Protein AF-A0A6M6DX68-F1 (afdb_monomer_lite)

Radius of gyration: 12.67 Å; chains: 1; bounding box: 31×29×28 Å

Secondary structure (DSSP, 8-state):
---EEEEHHHHTSS--TT-EEEEEETTSPEEEEETTEEEEE-SSHHHHHHHHHHHH---HHHHHHHHHHHHHH-TTT-EE--HHHHT-EEEEEEEEETTEEPP--

Foldseek 3Di:
DPFQKDFLCVVCVPQDQAKWKWFQAPVGWTWIDGRFKIAIDPDDPLSVLVVVCVVPLDDLVVNVVVVVVCCVVVVVRIGGDDPVSRRDMTRTPWMDMSSHTDDRD

Organism: Priestia megaterium (NCBI:txid1404)

Structure (mmCIF, N/CA/C/O backbone):
data_AF-A0A6M6DX68-F1
#
_entry.id   AF-A0A6M6DX68-F1
#
loop_
_atom_site.group_PDB
_atom_site.id
_atom_site.type_symbol
_atom_site.label_atom_id
_atom_site.label_alt_id
_atom_site.label_comp_id
_atom_site.label_asym_id
_atom_site.label_entity_id
_atom_site.label_seq_id
_atom_site.pdbx_PDB_ins_code
_atom_site.Cartn_x
_atom_site.Cartn_y
_atom_site.Cartn_z
_atom_site.occupancy
_atom_site.B_iso_or_equiv
_atom_site.auth_seq_id
_atom_site.auth_comp_id
_atom_site.auth_asym_id
_atom_site.auth_atom_id
_atom_site.pdbx_PDB_model_num
ATOM 1 N N . MET A 1 1 ? -16.997 -9.766 -8.811 1.00 53.69 1 MET A N 1
ATOM 2 C CA . MET A 1 1 ? -16.122 -9.055 -7.863 1.00 53.69 1 MET A CA 1
ATOM 3 C C . MET A 1 1 ? -16.985 -8.612 -6.705 1.00 53.69 1 MET A C 1
ATOM 5 O O . MET A 1 1 ? -18.149 -8.311 -6.938 1.00 53.69 1 MET A O 1
ATOM 9 N N . VAL A 1 2 ? -16.474 -8.705 -5.483 1.00 55.44 2 VAL A N 1
ATOM 10 C CA . VAL A 1 2 ? -17.125 -8.100 -4.319 1.00 55.44 2 VAL A CA 1
ATOM 11 C C . VAL A 1 2 ? -16.526 -6.704 -4.224 1.00 55.44 2 VAL A C 1
ATOM 13 O O . VAL A 1 2 ? -15.314 -6.608 -4.078 1.00 55.44 2 VAL A O 1
ATOM 16 N N . ASP A 1 3 ? -17.343 -5.663 -4.365 1.00 64.50 3 ASP A N 1
ATOM 17 C CA . ASP A 1 3 ? -16.894 -4.276 -4.200 1.00 64.50 3 ASP A CA 1
ATOM 18 C C . ASP A 1 3 ? -16.744 -4.012 -2.697 1.00 64.50 3 ASP A C 1
ATOM 20 O O . ASP A 1 3 ? -17.736 -3.846 -1.975 1.00 64.50 3 ASP A O 1
ATOM 24 N N . ILE A 1 4 ? -15.511 -4.074 -2.193 1.00 84.62 4 ILE A N 1
ATOM 25 C CA . ILE A 1 4 ? -15.223 -3.900 -0.770 1.00 84.62 4 ILE A CA 1
ATOM 26 C C . ILE A 1 4 ? -14.800 -2.460 -0.536 1.00 84.62 4 ILE A C 1
ATOM 28 O O . ILE A 1 4 ? -13.647 -2.085 -0.723 1.00 84.62 4 ILE A O 1
ATOM 32 N N . LYS A 1 5 ? -15.740 -1.661 -0.036 1.00 90.25 5 LYS A N 1
ATOM 33 C CA . LYS A 1 5 ? -15.494 -0.267 0.338 1.00 90.25 5 LYS A CA 1
ATOM 34 C C . LYS A 1 5 ? -15.163 -0.172 1.818 1.00 90.25 5 LYS A C 1
ATOM 36 O O . LYS A 1 5 ? -16.006 -0.489 2.657 1.00 90.25 5 LYS A O 1
ATOM 41 N N . LYS A 1 6 ? -13.954 0.281 2.145 1.00 90.00 6 LYS A N 1
ATOM 42 C CA . LYS A 1 6 ? -13.533 0.554 3.530 1.00 90.00 6 LYS A CA 1
ATOM 43 C C . LYS A 1 6 ? -12.882 1.926 3.623 1.00 90.00 6 LYS A C 1
ATOM 45 O O . LYS A 1 6 ? -12.298 2.409 2.652 1.00 90.00 6 LYS A O 1
ATOM 50 N N . THR A 1 7 ? -12.992 2.560 4.789 1.00 91.25 7 THR A N 1
ATOM 51 C CA . THR A 1 7 ? -12.187 3.755 5.061 1.00 91.25 7 THR A CA 1
ATOM 52 C C . THR A 1 7 ? -10.740 3.349 5.318 1.00 91.25 7 THR A C 1
ATOM 54 O O . THR A 1 7 ? -10.479 2.237 5.787 1.00 91.25 7 THR A O 1
ATOM 57 N N . ILE A 1 8 ? -9.781 4.244 5.074 1.00 90.19 8 ILE A N 1
ATOM 58 C CA . ILE A 1 8 ? -8.387 3.982 5.455 1.00 90.19 8 ILE A CA 1
ATOM 59 C C . ILE A 1 8 ? -8.281 3.666 6.943 1.00 90.19 8 ILE A C 1
ATOM 61 O O . ILE A 1 8 ? -7.542 2.762 7.331 1.00 90.19 8 ILE A O 1
ATOM 65 N N . LYS A 1 9 ? -9.049 4.367 7.778 1.00 89.62 9 LYS A N 1
ATOM 66 C CA . LYS A 1 9 ? -9.116 4.116 9.216 1.00 89.62 9 LYS A CA 1
ATOM 67 C C . LYS A 1 9 ? -9.483 2.669 9.554 1.00 89.62 9 LYS A C 1
ATOM 69 O O . LYS A 1 9 ? -8.827 2.101 10.425 1.00 89.62 9 LYS A O 1
ATOM 74 N N . ASP A 1 10 ? -10.462 2.088 8.862 1.00 88.62 10 ASP A N 1
ATOM 75 C CA . ASP A 1 10 ? -10.877 0.691 9.064 1.00 88.62 10 ASP A CA 1
ATOM 76 C C . ASP A 1 10 ? -9.784 -0.294 8.624 1.00 88.62 10 ASP A C 1
ATOM 78 O O . ASP A 1 10 ? -9.628 -1.360 9.209 1.00 88.62 10 ASP A O 1
ATOM 82 N N . ILE A 1 11 ? -8.994 0.057 7.605 1.00 87.19 11 ILE A N 1
ATOM 83 C CA . ILE A 1 11 ? -7.882 -0.778 7.122 1.00 87.19 11 ILE A CA 1
ATOM 84 C C . ILE A 1 11 ? -6.728 -0.783 8.130 1.00 87.19 11 ILE A C 1
ATOM 86 O O . ILE A 1 11 ? -6.122 -1.822 8.392 1.00 87.19 11 ILE A O 1
ATOM 90 N N . VAL A 1 12 ? -6.418 0.378 8.711 1.00 83.31 12 VAL A N 1
ATOM 91 C CA . VAL A 1 12 ? -5.298 0.541 9.650 1.00 83.31 12 VAL A CA 1
ATOM 92 C C . VAL A 1 12 ? -5.723 0.420 11.113 1.00 83.31 12 VAL A C 1
ATOM 94 O O . VAL A 1 12 ? -5.055 0.978 11.984 1.00 83.31 12 VAL A O 1
ATOM 97 N N . GLU A 1 13 ? -6.807 -0.309 11.398 1.00 73.38 13 GLU A N 1
ATOM 98 C CA . GLU A 1 13 ? -7.454 -0.427 12.718 1.00 73.38 13 GLU A CA 1
ATOM 99 C C . GLU A 1 13 ? -6.455 -0.726 13.858 1.00 73.38 13 GLU A C 1
ATOM 101 O O . GLU A 1 13 ? -6.595 -0.241 14.982 1.00 73.38 13 GLU A O 1
ATOM 106 N N . TYR A 1 14 ? -5.360 -1.425 13.532 1.00 59.44 14 TYR A N 1
ATOM 107 C CA . TYR A 1 14 ? -4.222 -1.694 14.410 1.00 59.44 14 TYR A CA 1
ATOM 108 C C . TYR A 1 14 ? -2.968 -0.936 13.964 1.00 59.44 14 TYR A C 1
ATOM 110 O O . TYR A 1 14 ? -2.018 -1.535 13.452 1.00 59.44 14 TYR A O 1
ATOM 118 N N . ARG A 1 15 ? -2.951 0.387 14.178 1.00 61.56 15 ARG A N 1
ATOM 119 C CA . ARG A 1 15 ? -1.835 1.302 13.859 1.00 61.56 15 ARG A CA 1
ATOM 120 C C . ARG A 1 15 ? -0.543 1.024 14.627 1.00 61.56 15 ARG A C 1
ATOM 122 O O . ARG A 1 15 ? -0.065 1.849 15.407 1.00 61.56 15 ARG A O 1
ATOM 129 N N . SER A 1 16 ? 0.074 -0.119 14.377 1.00 65.38 16 SER A N 1
ATOM 130 C CA . SER A 1 16 ? 1.496 -0.259 14.632 1.00 65.38 16 SER A CA 1
ATOM 131 C C . SER A 1 16 ? 2.250 0.593 13.611 1.00 65.38 16 SER A C 1
ATOM 133 O O . SER A 1 16 ? 1.995 0.503 12.410 1.00 65.38 16 SER A O 1
ATOM 135 N N . LYS A 1 17 ? 3.179 1.428 14.094 1.00 66.62 17 LYS A N 1
ATOM 136 C CA . LYS A 1 17 ? 3.991 2.341 13.267 1.00 66.62 17 LYS A CA 1
ATOM 137 C C . LYS A 1 17 ? 4.909 1.622 12.275 1.00 66.62 17 LYS A C 1
ATOM 139 O O . LYS A 1 17 ? 5.508 2.285 11.437 1.00 66.62 17 LYS A O 1
ATOM 144 N N . GLU A 1 18 ? 5.048 0.309 12.394 1.00 73.75 18 GLU 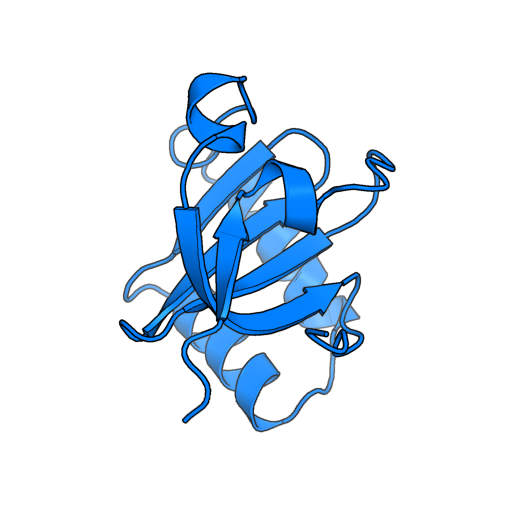A N 1
ATOM 145 C CA . GLU A 1 18 ? 5.974 -0.485 11.586 1.00 73.75 18 GLU A CA 1
ATOM 146 C C . GLU A 1 18 ? 5.285 -1.216 10.434 1.00 73.75 18 GLU A C 1
ATOM 148 O O . GLU A 1 18 ? 5.974 -1.697 9.545 1.00 73.75 18 GLU A O 1
ATOM 153 N N . LYS A 1 19 ? 3.946 -1.263 10.418 1.00 87.56 19 LYS A N 1
ATOM 154 C CA . LYS A 1 19 ? 3.214 -2.004 9.392 1.00 87.56 19 LYS A CA 1
ATOM 155 C C . LYS A 1 19 ? 3.220 -1.285 8.050 1.00 87.56 19 LYS A C 1
ATOM 157 O O . LYS A 1 19 ? 3.022 -0.063 7.982 1.00 87.56 19 LYS A O 1
ATOM 162 N N . CYS A 1 20 ? 3.363 -2.072 6.992 1.00 91.75 20 CYS A N 1
ATOM 163 C CA . CYS A 1 20 ? 3.125 -1.655 5.626 1.00 91.75 20 CYS A CA 1
ATOM 164 C C . CYS A 1 20 ? 1.819 -2.261 5.108 1.00 91.75 20 CYS A C 1
ATOM 166 O O . CYS A 1 20 ? 1.647 -3.479 5.074 1.00 91.75 20 CYS A O 1
ATOM 168 N N . TYR A 1 21 ? 0.911 -1.392 4.681 1.00 93.50 21 TYR A N 1
ATOM 169 C CA . TYR A 1 21 ? -0.340 -1.759 4.039 1.00 93.50 21 TYR A CA 1
ATOM 170 C C . TYR A 1 21 ? -0.206 -1.460 2.554 1.00 93.50 21 TYR A C 1
ATOM 172 O O . TYR A 1 21 ? 0.096 -0.328 2.171 1.00 93.50 21 TYR A O 1
ATOM 180 N N . LEU A 1 22 ? -0.429 -2.478 1.733 1.00 94.12 22 LEU A N 1
ATOM 181 C CA . LEU A 1 22 ? -0.487 -2.358 0.284 1.00 94.12 22 LEU A CA 1
ATOM 182 C C . LEU A 1 22 ? -1.915 -2.659 -0.157 1.00 94.12 22 LEU A C 1
ATOM 184 O O . LEU A 1 22 ? -2.376 -3.795 -0.037 1.00 94.12 22 LEU A O 1
ATOM 188 N N . ILE A 1 23 ? -2.600 -1.636 -0.648 1.00 93.50 23 ILE A N 1
ATOM 189 C CA . ILE A 1 23 ? -3.984 -1.705 -1.103 1.00 93.50 23 ILE A CA 1
ATOM 190 C C . ILE A 1 23 ? -3.953 -1.583 -2.624 1.00 93.50 23 ILE A C 1
ATOM 192 O O . ILE A 1 23 ? -3.453 -0.592 -3.146 1.00 93.50 23 ILE A O 1
ATOM 196 N N . TYR A 1 24 ? -4.443 -2.603 -3.317 1.00 92.69 24 TYR A N 1
ATOM 197 C CA . TYR A 1 24 ? -4.703 -2.557 -4.751 1.00 92.69 24 TYR A CA 1
ATOM 198 C C . TYR A 1 24 ? -6.195 -2.316 -4.946 1.00 92.69 24 TYR A C 1
ATOM 200 O O . TYR A 1 24 ? -7.010 -3.121 -4.474 1.00 92.69 24 TYR A O 1
ATOM 208 N N . ASP A 1 25 ? -6.543 -1.190 -5.557 1.00 90.94 25 ASP A N 1
ATOM 209 C CA . ASP A 1 25 ? -7.935 -0.818 -5.785 1.00 90.94 25 ASP A CA 1
ATOM 210 C C . ASP A 1 25 ? -8.468 -1.336 -7.127 1.00 90.94 25 ASP A C 1
ATOM 212 O O . ASP A 1 25 ? -7.747 -1.897 -7.956 1.00 90.94 25 ASP A O 1
ATOM 216 N N . VAL A 1 26 ? -9.777 -1.186 -7.317 1.00 88.12 26 VAL A N 1
ATOM 217 C CA . VAL A 1 26 ? -10.477 -1.628 -8.531 1.00 88.12 26 VAL A CA 1
ATOM 218 C C . VAL A 1 26 ? -10.145 -0.792 -9.773 1.00 88.12 26 VAL A C 1
ATOM 220 O O . VAL A 1 26 ? -10.411 -1.245 -10.888 1.00 88.12 26 VAL A O 1
ATOM 223 N N . GLU A 1 27 ? -9.590 0.411 -9.600 1.00 89.00 27 GLU A N 1
ATOM 224 C CA . GLU A 1 27 ? -9.146 1.281 -10.700 1.00 89.00 27 GLU A CA 1
ATOM 225 C C . GLU A 1 27 ? -7.756 0.868 -11.208 1.00 89.00 27 GLU A C 1
ATOM 227 O O . GLU A 1 27 ? -7.386 1.161 -12.347 1.00 89.00 27 GLU A O 1
ATOM 232 N N . GLY A 1 28 ? -7.054 0.050 -10.423 1.00 89.88 28 GLY A N 1
ATOM 233 C CA . GLY A 1 28 ? -5.774 -0.542 -10.763 1.00 89.88 28 GLY A CA 1
ATOM 234 C C . GLY A 1 28 ? -4.592 0.200 -10.157 1.00 89.88 28 GLY A C 1
ATOM 235 O O . GLY A 1 28 ? -3.463 -0.044 -10.598 1.00 89.88 28 GLY A O 1
ATOM 236 N N . ASP A 1 29 ? -4.833 1.044 -9.157 1.00 92.44 29 ASP A N 1
ATOM 237 C CA . ASP A 1 29 ? -3.823 1.838 -8.476 1.00 92.44 29 ASP A CA 1
ATOM 238 C C . ASP A 1 29 ? -3.392 1.193 -7.158 1.00 92.44 29 ASP A C 1
ATOM 240 O O . ASP A 1 29 ? -4.086 0.369 -6.548 1.00 92.44 29 ASP A O 1
ATOM 244 N N . PHE A 1 30 ? -2.182 1.552 -6.720 1.00 95.31 30 PHE A N 1
ATOM 245 C CA . PHE A 1 30 ? -1.663 1.125 -5.428 1.00 95.31 30 PHE A CA 1
ATOM 246 C C . PHE A 1 30 ? -1.733 2.265 -4.426 1.00 95.31 30 PHE A C 1
ATOM 248 O O . PHE A 1 30 ? -1.006 3.251 -4.538 1.00 95.31 30 PHE A O 1
ATOM 255 N N . PHE A 1 31 ? -2.524 2.076 -3.376 1.00 94.88 31 PHE A N 1
ATOM 256 C CA . PHE A 1 31 ? -2.487 2.917 -2.193 1.00 94.88 31 PHE A CA 1
ATOM 257 C C . PHE A 1 31 ? -1.599 2.256 -1.136 1.00 94.88 31 PHE A C 1
ATOM 259 O O . PHE A 1 31 ? -1.887 1.166 -0.632 1.00 94.88 31 PHE A O 1
ATOM 266 N N . ILE A 1 32 ? -0.496 2.916 -0.793 1.00 95.38 32 ILE A N 1
ATOM 267 C CA . ILE A 1 32 ? 0.507 2.392 0.134 1.00 95.38 32 ILE A CA 1
ATOM 268 C C . ILE A 1 32 ? 0.473 3.200 1.414 1.00 95.38 32 ILE A C 1
ATOM 270 O O . ILE A 1 32 ? 0.516 4.427 1.386 1.00 95.38 32 ILE A O 1
ATOM 274 N N . ILE A 1 33 ? 0.478 2.506 2.545 1.00 94.06 33 ILE A N 1
ATOM 275 C CA . ILE A 1 33 ? 0.691 3.099 3.862 1.00 94.06 33 ILE A CA 1
ATOM 276 C C . ILE A 1 33 ? 1.910 2.420 4.464 1.00 94.06 33 ILE A C 1
ATOM 278 O O . ILE A 1 33 ? 1.963 1.198 4.549 1.00 94.06 33 ILE A O 1
ATOM 282 N N . TYR A 1 34 ? 2.891 3.203 4.898 1.00 92.88 34 TYR A N 1
ATOM 283 C CA . TYR A 1 34 ? 4.050 2.704 5.627 1.00 92.88 34 TYR A CA 1
ATOM 284 C C . TYR A 1 34 ? 4.221 3.529 6.899 1.00 92.88 34 TYR A C 1
ATOM 286 O O . TYR A 1 34 ? 4.612 4.703 6.865 1.00 92.88 34 TYR A O 1
ATOM 294 N N . GLY A 1 35 ? 3.905 2.921 8.041 1.00 89.56 35 GLY A N 1
ATOM 295 C CA . GLY A 1 35 ? 3.886 3.612 9.324 1.00 89.56 35 GLY A CA 1
ATOM 296 C C . GLY A 1 35 ? 2.914 4.792 9.342 1.00 89.56 35 GLY A C 1
ATOM 297 O O . GLY A 1 35 ? 1.704 4.601 9.288 1.00 89.56 35 GLY A O 1
ATOM 298 N N . SER A 1 36 ? 3.428 6.021 9.460 1.00 89.25 36 SER A N 1
ATOM 299 C CA . SER A 1 36 ? 2.607 7.245 9.498 1.00 89.25 36 SER A CA 1
ATOM 300 C C . SER A 1 36 ? 2.540 7.998 8.169 1.00 89.25 36 SER A C 1
ATOM 302 O O . SER A 1 36 ? 2.049 9.129 8.146 1.00 89.25 36 SER A O 1
ATOM 304 N N . LYS A 1 37 ? 3.096 7.435 7.093 1.00 92.50 37 LYS A N 1
ATOM 305 C CA . LYS A 1 37 ? 3.083 8.045 5.764 1.00 92.50 37 LYS A CA 1
ATOM 306 C C . LYS A 1 37 ? 2.298 7.193 4.779 1.00 92.50 37 LYS A C 1
ATOM 308 O O . LYS A 1 37 ? 2.199 5.980 4.956 1.00 92.50 37 LYS A O 1
ATOM 313 N N . TRP A 1 38 ? 1.784 7.831 3.741 1.00 94.12 38 TRP A N 1
ATOM 314 C CA . TRP A 1 38 ? 1.073 7.175 2.657 1.00 94.12 38 TRP A CA 1
ATOM 315 C C . TRP A 1 38 ? 1.364 7.843 1.313 1.00 94.12 38 TRP A C 1
ATOM 317 O O . TRP A 1 38 ? 1.854 8.975 1.270 1.00 94.12 38 TRP A O 1
ATOM 327 N N . ARG A 1 39 ? 1.051 7.125 0.236 1.00 94.62 39 ARG A N 1
ATOM 328 C C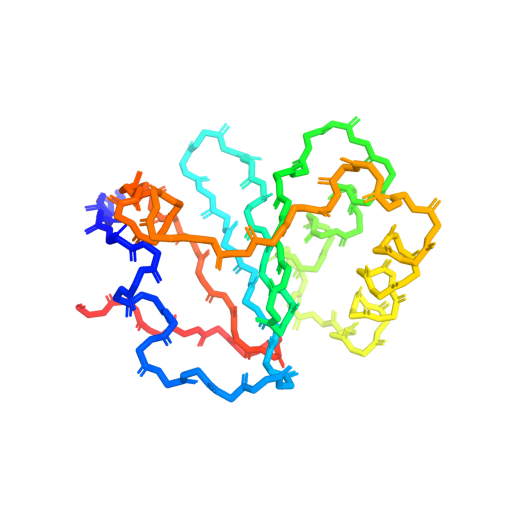A . ARG A 1 39 ? 1.163 7.578 -1.151 1.00 94.62 39 ARG A CA 1
ATOM 329 C C . ARG A 1 39 ? 0.238 6.747 -2.051 1.00 94.62 39 ARG A C 1
ATOM 331 O O . ARG A 1 39 ? -0.010 5.580 -1.749 1.00 94.62 39 ARG A O 1
ATOM 338 N N . ILE A 1 40 ? -0.224 7.337 -3.154 1.00 94.44 40 ILE A N 1
ATOM 339 C CA . ILE A 1 40 ? -0.773 6.606 -4.307 1.00 94.44 40 ILE A CA 1
ATOM 340 C C . ILE A 1 40 ? 0.328 6.468 -5.365 1.00 94.44 40 ILE A C 1
ATOM 342 O O . ILE A 1 40 ? 1.073 7.415 -5.620 1.00 94.44 40 ILE A O 1
ATOM 346 N N . VAL A 1 41 ? 0.463 5.272 -5.925 1.00 94.06 41 VAL A N 1
ATOM 347 C CA . VAL A 1 41 ? 1.476 4.925 -6.924 1.00 94.06 41 VAL A CA 1
ATOM 348 C C . VAL A 1 41 ? 0.773 4.568 -8.227 1.00 94.06 41 VAL A C 1
ATOM 350 O O . VAL A 1 41 ? 0.050 3.573 -8.281 1.00 94.06 41 VAL A O 1
ATOM 353 N N . GLU A 1 42 ? 1.045 5.356 -9.270 1.00 87.88 42 GLU A N 1
ATOM 354 C CA . GLU A 1 42 ? 0.425 5.257 -10.597 1.00 87.88 42 GLU A CA 1
ATOM 355 C C . GLU A 1 42 ? 1.524 5.184 -11.673 1.00 87.88 42 GLU A C 1
ATOM 357 O O . GLU A 1 42 ? 2.365 6.074 -11.782 1.00 87.88 42 GLU A O 1
ATOM 362 N N . GLY A 1 43 ? 1.541 4.120 -12.484 1.00 75.38 43 GLY A N 1
ATOM 363 C CA . GLY A 1 43 ? 2.258 4.102 -13.772 1.00 75.38 43 GLY A CA 1
ATOM 364 C C . GLY A 1 43 ? 3.790 4.276 -13.765 1.00 75.38 43 GLY A C 1
ATOM 365 O O . GLY A 1 43 ? 4.360 4.600 -14.806 1.00 75.38 43 GLY A O 1
ATOM 366 N N . GLU A 1 44 ? 4.470 4.054 -12.639 1.00 81.81 44 GLU A N 1
ATOM 367 C CA . GLU A 1 44 ? 5.913 4.306 -12.470 1.00 81.81 44 GLU A CA 1
ATOM 368 C C . GLU A 1 44 ? 6.752 3.053 -12.129 1.00 81.81 44 GLU A C 1
ATOM 370 O O . GLU A 1 44 ? 6.250 1.940 -12.007 1.00 81.81 44 GLU A O 1
ATOM 375 N N . SER A 1 45 ? 8.067 3.216 -11.940 1.00 88.38 45 SER A N 1
ATOM 376 C CA . SER A 1 45 ? 8.984 2.101 -11.623 1.00 88.38 45 SER A CA 1
ATOM 377 C C . SER A 1 45 ? 8.579 1.328 -10.360 1.00 88.38 45 SER A C 1
ATOM 379 O O . SER A 1 45 ? 8.665 0.098 -10.318 1.00 88.38 45 SER A O 1
ATOM 381 N N . LEU A 1 46 ? 8.091 2.030 -9.329 1.00 94.00 46 LEU A N 1
ATOM 382 C CA . LEU A 1 46 ? 7.571 1.376 -8.131 1.00 94.00 46 LEU A CA 1
ATOM 383 C C . LEU A 1 46 ? 6.306 0.565 -8.450 1.00 94.00 46 LEU A C 1
ATOM 385 O O . LEU A 1 46 ? 6.198 -0.570 -7.988 1.00 94.00 46 LEU A O 1
ATOM 389 N N . TYR A 1 47 ? 5.407 1.087 -9.291 1.00 95.19 47 TYR A N 1
ATOM 390 C CA . TYR A 1 47 ? 4.189 0.393 -9.718 1.00 95.19 47 TYR A CA 1
ATOM 391 C C . TYR A 1 47 ? 4.496 -0.992 -10.296 1.00 95.19 47 TYR A C 1
ATOM 393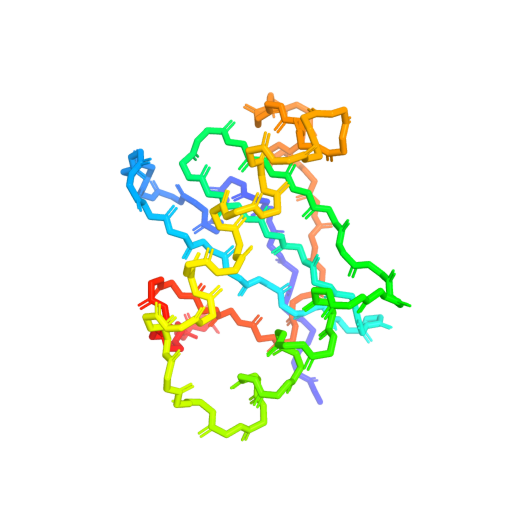 O O . TYR A 1 47 ? 3.899 -1.983 -9.880 1.00 95.19 47 TYR A O 1
ATOM 401 N N . GLU A 1 48 ? 5.473 -1.098 -11.202 1.00 94.38 48 GLU A N 1
ATOM 402 C CA . GLU A 1 48 ? 5.844 -2.381 -11.815 1.00 94.38 48 GLU A CA 1
ATOM 403 C C . GLU A 1 48 ? 6.295 -3.420 -10.776 1.00 94.38 48 GLU A C 1
ATOM 405 O O . GLU A 1 48 ? 5.968 -4.608 -10.877 1.00 94.38 48 GLU A O 1
ATOM 410 N N . ILE A 1 49 ? 7.017 -2.975 -9.745 1.00 94.75 49 ILE A N 1
ATOM 411 C CA . ILE A 1 49 ? 7.488 -3.832 -8.651 1.00 94.75 49 ILE A CA 1
ATOM 412 C C . ILE A 1 49 ? 6.309 -4.310 -7.799 1.00 94.75 49 ILE A C 1
ATOM 414 O O . ILE A 1 49 ? 6.217 -5.503 -7.496 1.00 94.75 49 ILE A O 1
ATOM 418 N N . LEU A 1 50 ? 5.399 -3.404 -7.434 1.00 96.12 50 LEU A N 1
ATOM 419 C CA . LEU A 1 50 ? 4.199 -3.732 -6.658 1.00 96.12 50 LEU A CA 1
ATOM 420 C C . LEU A 1 50 ? 3.281 -4.675 -7.431 1.00 96.12 50 LEU A C 1
ATOM 422 O O . LEU A 1 50 ? 2.782 -5.653 -6.881 1.00 96.12 50 LEU A O 1
ATOM 426 N N . PHE A 1 51 ? 3.122 -4.439 -8.729 1.00 94.81 51 PHE A N 1
ATOM 427 C CA . PHE A 1 51 ? 2.317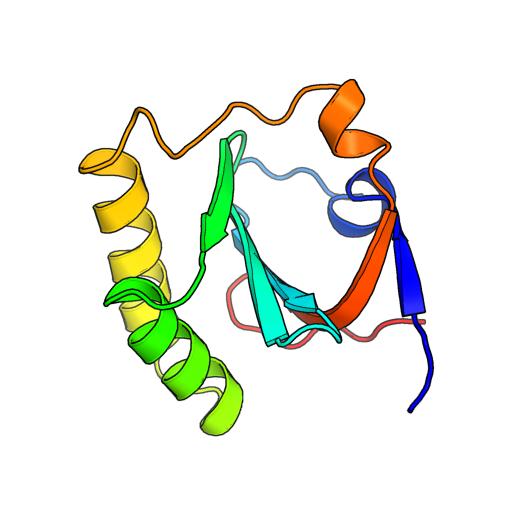 -5.277 -9.602 1.00 94.81 51 PHE A CA 1
ATOM 428 C C . PHE A 1 51 ? 2.926 -6.670 -9.802 1.00 94.81 51 PHE A C 1
ATOM 430 O O . PHE A 1 51 ? 2.206 -7.672 -9.819 1.00 94.81 51 PHE A O 1
ATOM 437 N N . SER A 1 52 ? 4.257 -6.771 -9.890 1.00 94.50 52 SER A N 1
ATOM 438 C CA . SER A 1 52 ? 4.943 -8.067 -9.869 1.00 94.50 52 SER A CA 1
ATOM 439 C C . SER A 1 52 ? 4.656 -8.822 -8.569 1.00 94.50 52 SER A C 1
ATOM 441 O O . SER A 1 52 ? 4.317 -10.005 -8.625 1.00 94.50 52 SER A O 1
ATOM 443 N N . PHE A 1 53 ? 4.739 -8.139 -7.421 1.00 95.88 53 PHE A N 1
ATOM 444 C CA . PHE A 1 53 ? 4.413 -8.720 -6.118 1.00 95.88 53 PHE A CA 1
ATOM 445 C C . PHE A 1 53 ? 2.946 -9.155 -6.031 1.00 95.88 53 PHE A C 1
ATOM 447 O O . PHE A 1 53 ? 2.661 -10.257 -5.573 1.00 95.88 53 PHE A O 1
ATOM 454 N N . LEU A 1 54 ? 2.005 -8.343 -6.516 1.00 94.62 54 LEU A N 1
ATOM 455 C CA . LEU A 1 54 ? 0.579 -8.679 -6.545 1.00 94.62 54 LEU A CA 1
ATOM 456 C C . LEU A 1 54 ? 0.321 -10.002 -7.291 1.00 94.62 54 LEU A C 1
ATOM 458 O O . LEU A 1 54 ? -0.479 -10.833 -6.846 1.00 94.62 54 LEU A O 1
ATOM 462 N N . LYS A 1 55 ? 1.024 -10.217 -8.410 1.00 93.06 55 LYS A N 1
ATOM 463 C CA . LYS A 1 55 ? 0.894 -11.419 -9.243 1.00 93.06 55 LYS A CA 1
ATOM 464 C C . LYS A 1 55 ? 1.516 -12.660 -8.614 1.00 93.06 55 LYS A C 1
ATOM 466 O O . LYS A 1 55 ? 0.884 -13.717 -8.612 1.00 93.06 55 LYS A O 1
ATOM 471 N N . ASP A 1 56 ? 2.755 -12.563 -8.136 1.00 92.81 56 ASP A N 1
ATOM 472 C CA . ASP A 1 56 ? 3.515 -13.731 -7.677 1.00 92.81 56 ASP A CA 1
ATOM 473 C C . ASP A 1 56 ? 3.398 -13.998 -6.169 1.00 92.81 56 ASP A C 1
ATOM 475 O O . ASP A 1 56 ? 3.614 -15.134 -5.734 1.00 92.81 56 ASP A O 1
ATOM 479 N N . LYS A 1 57 ? 3.012 -12.976 -5.395 1.00 91.50 57 LYS A N 1
ATOM 480 C CA . LYS A 1 57 ? 2.874 -12.953 -3.932 1.00 91.50 57 LYS A CA 1
ATOM 481 C C . LYS A 1 57 ? 4.146 -13.404 -3.217 1.00 91.50 57 LYS A C 1
ATOM 483 O O . LYS A 1 57 ? 4.096 -14.041 -2.166 1.00 91.50 57 LYS A O 1
ATOM 488 N N . ARG A 1 58 ? 5.311 -13.140 -3.812 1.00 90.75 58 ARG A N 1
ATOM 489 C CA . ARG A 1 58 ? 6.627 -13.557 -3.314 1.00 90.75 58 ARG A CA 1
ATOM 490 C C . ARG A 1 58 ? 7.534 -12.352 -3.136 1.00 90.75 58 ARG A C 1
ATOM 492 O O . ARG A 1 58 ? 7.320 -11.291 -3.693 1.00 90.75 58 ARG A O 1
ATOM 499 N N . ARG A 1 59 ? 8.629 -12.550 -2.396 1.00 92.31 59 ARG A N 1
ATOM 500 C CA . ARG A 1 59 ? 9.696 -11.545 -2.237 1.00 92.31 59 ARG A CA 1
ATOM 501 C C . ARG A 1 59 ? 9.228 -10.248 -1.565 1.00 92.31 59 ARG A C 1
ATOM 503 O O . ARG A 1 59 ? 9.764 -9.189 -1.876 1.00 92.31 59 ARG A O 1
ATOM 510 N N . TRP A 1 60 ? 8.323 -10.344 -0.589 1.00 95.06 60 TRP A N 1
ATOM 511 C CA . TRP A 1 60 ? 7.881 -9.191 0.200 1.00 95.06 60 TRP A CA 1
ATOM 512 C C . TRP A 1 60 ? 9.050 -8.326 0.692 1.00 95.06 60 TRP A C 1
ATOM 514 O O . TRP A 1 60 ? 9.081 -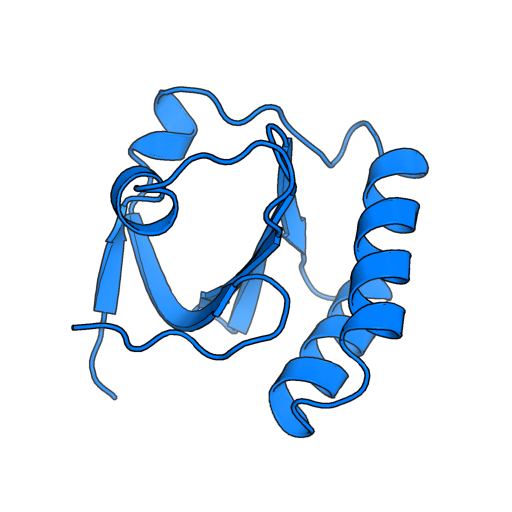7.136 0.417 1.00 95.06 60 TRP A O 1
ATOM 524 N N . SER A 1 61 ? 10.091 -8.924 1.282 1.00 94.56 61 SER A N 1
ATOM 525 C CA . SER A 1 61 ? 11.255 -8.170 1.775 1.00 94.56 61 SER A CA 1
ATOM 526 C C . SER A 1 61 ? 12.005 -7.380 0.691 1.00 94.56 61 SER A C 1
ATOM 528 O O . SER A 1 61 ? 12.736 -6.446 1.005 1.00 94.56 61 SER A O 1
ATOM 530 N N . PHE A 1 62 ? 11.901 -7.767 -0.585 1.00 95.31 62 PHE A N 1
ATOM 531 C CA . PHE A 1 62 ? 12.434 -6.972 -1.694 1.00 95.31 62 PHE A CA 1
ATOM 532 C C . PHE A 1 62 ? 11.494 -5.812 -2.032 1.00 95.31 62 PHE A C 1
ATOM 534 O O . PHE A 1 62 ? 11.961 -4.683 -2.161 1.00 95.31 62 PHE A O 1
ATOM 541 N N . THR A 1 63 ? 10.195 -6.087 -2.144 1.00 95.94 63 THR A N 1
ATOM 542 C CA . THR A 1 63 ? 9.149 -5.088 -2.406 1.00 95.94 63 THR A CA 1
ATOM 543 C C . THR A 1 63 ? 9.134 -4.007 -1.329 1.00 95.94 63 THR A C 1
ATOM 545 O O . THR A 1 63 ? 9.232 -2.825 -1.637 1.00 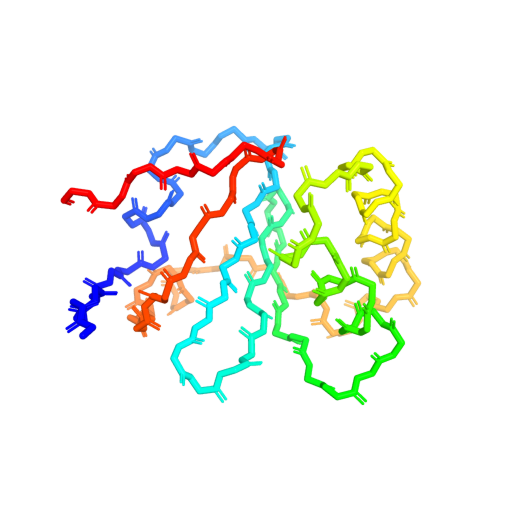95.94 63 THR A O 1
ATOM 548 N N . GLU A 1 64 ? 9.141 -4.401 -0.061 1.00 95.88 64 GLU A N 1
ATOM 549 C CA . GLU A 1 64 ? 9.187 -3.504 1.091 1.00 95.88 64 GLU A CA 1
ATOM 550 C C . GLU A 1 64 ? 10.424 -2.598 1.068 1.00 95.88 64 GLU A C 1
ATOM 552 O O . GLU A 1 64 ? 10.311 -1.387 1.235 1.00 95.88 64 GLU A O 1
ATOM 557 N N . LYS A 1 65 ? 11.612 -3.136 0.762 1.00 95.62 65 LYS A N 1
ATOM 558 C CA . LYS A 1 65 ? 12.825 -2.313 0.602 1.00 95.62 65 LYS A CA 1
ATOM 559 C C . LYS A 1 65 ? 12.681 -1.261 -0.493 1.00 95.62 65 LYS A C 1
ATOM 561 O O . LYS A 1 65 ? 13.281 -0.194 -0.389 1.00 95.62 65 LYS A O 1
ATOM 566 N N . ARG A 1 66 ? 11.930 -1.561 -1.555 1.00 95.94 66 ARG A N 1
ATOM 567 C CA . ARG A 1 66 ? 11.662 -0.616 -2.646 1.00 95.94 66 ARG A CA 1
ATOM 568 C C . ARG A 1 66 ? 10.672 0.456 -2.218 1.00 95.94 66 ARG A C 1
ATOM 570 O O . ARG A 1 66 ? 10.937 1.613 -2.506 1.00 95.94 66 ARG A O 1
ATOM 577 N N . ILE A 1 67 ? 9.639 0.092 -1.461 1.00 95.62 67 ILE A N 1
ATOM 578 C CA . ILE A 1 67 ? 8.709 1.040 -0.832 1.00 95.62 67 ILE A CA 1
ATOM 579 C C . ILE A 1 67 ? 9.458 1.994 0.108 1.00 95.62 67 ILE A C 1
ATOM 581 O O . ILE A 1 67 ? 9.306 3.205 0.011 1.00 95.62 67 ILE A O 1
ATOM 585 N N . ILE A 1 68 ? 10.309 1.463 0.993 1.00 94.44 68 ILE A N 1
ATOM 586 C CA . ILE A 1 68 ? 11.095 2.272 1.938 1.00 94.44 68 ILE A CA 1
ATOM 587 C C . ILE A 1 68 ? 12.023 3.227 1.190 1.00 94.44 68 ILE A C 1
ATOM 589 O O . ILE A 1 68 ? 12.090 4.406 1.522 1.00 94.44 68 ILE A O 1
ATOM 593 N N . ARG A 1 69 ? 12.727 2.722 0.172 1.00 95.12 69 ARG A N 1
ATOM 594 C CA . ARG A 1 69 ? 13.615 3.549 -0.640 1.00 95.12 69 ARG A CA 1
ATOM 595 C C . ARG A 1 69 ? 12.851 4.654 -1.362 1.00 95.12 69 ARG A C 1
ATOM 597 O O . ARG A 1 69 ? 13.290 5.791 -1.322 1.00 95.12 69 ARG A O 1
ATOM 604 N N . ASP A 1 70 ? 11.721 4.328 -1.983 1.00 95.12 70 ASP A N 1
ATOM 605 C CA . ASP A 1 70 ? 10.871 5.316 -2.645 1.00 95.12 70 ASP A CA 1
ATOM 606 C C . ASP A 1 70 ? 10.391 6.398 -1.669 1.00 95.12 70 ASP A C 1
ATOM 608 O O . ASP A 1 70 ? 10.486 7.582 -1.964 1.00 95.12 70 ASP A O 1
ATOM 612 N N . ARG A 1 71 ? 9.983 6.009 -0.456 1.00 93.62 71 ARG A N 1
ATOM 613 C CA . ARG A 1 71 ? 9.606 6.944 0.613 1.00 93.62 71 ARG A CA 1
ATOM 614 C C . ARG A 1 71 ? 10.722 7.903 1.000 1.00 93.62 71 ARG A C 1
ATOM 616 O O . ARG A 1 71 ? 10.449 9.064 1.304 1.00 93.62 71 ARG A O 1
ATOM 623 N N . ASP A 1 72 ? 11.947 7.401 1.072 1.00 92.75 72 ASP A N 1
ATOM 624 C CA . ASP A 1 72 ? 13.099 8.185 1.510 1.00 92.75 72 ASP A CA 1
ATOM 625 C C . ASP A 1 72 ? 13.650 9.071 0.381 1.00 92.75 72 ASP A C 1
ATOM 627 O O . ASP A 1 72 ? 14.100 10.183 0.657 1.00 92.75 72 ASP A O 1
ATOM 631 N N . ASP A 1 73 ? 13.553 8.613 -0.872 1.00 93.81 73 ASP A N 1
ATOM 632 C CA . ASP A 1 73 ? 14.025 9.325 -2.063 1.00 93.81 73 ASP A CA 1
ATOM 633 C C . ASP A 1 73 ? 12.984 10.358 -2.577 1.00 93.81 73 ASP A C 1
ATOM 635 O O . ASP A 1 73 ? 13.375 11.418 -3.063 1.00 93.81 73 ASP A O 1
ATOM 639 N N . ASN A 1 74 ? 11.673 10.110 -2.412 1.00 90.69 74 ASN A N 1
ATOM 640 C CA . ASN A 1 74 ? 10.567 10.927 -2.951 1.00 90.69 74 ASN A CA 1
ATOM 641 C C . ASN A 1 74 ? 9.691 11.565 -1.853 1.00 90.69 74 ASN A C 1
ATOM 643 O O . ASN A 1 74 ? 8.472 11.400 -1.806 1.00 90.69 74 ASN A O 1
ATOM 647 N N . LEU A 1 75 ? 10.304 12.319 -0.936 1.00 84.88 75 LEU A N 1
ATOM 648 C CA . LEU A 1 75 ? 9.627 12.849 0.260 1.00 84.88 75 LEU A CA 1
ATOM 649 C C . LEU A 1 75 ? 8.387 13.721 -0.012 1.00 84.88 75 LEU A C 1
ATOM 651 O O . LEU A 1 75 ? 7.518 13.788 0.855 1.00 84.88 75 LEU A O 1
ATOM 655 N N . GLU A 1 76 ? 8.309 14.392 -1.163 1.00 88.75 76 GLU A N 1
ATOM 656 C CA . GLU A 1 76 ? 7.170 15.251 -1.530 1.00 88.75 76 GLU A CA 1
ATOM 657 C C . GLU A 1 76 ? 5.923 14.446 -1.923 1.00 88.75 76 GLU A C 1
ATOM 659 O O . GLU A 1 76 ? 4.798 14.894 -1.703 1.00 88.75 76 GLU A O 1
ATOM 664 N N . GLU A 1 77 ? 6.119 13.236 -2.449 1.00 91.19 77 GLU A N 1
ATOM 665 C CA . GLU A 1 77 ? 5.043 12.340 -2.890 1.00 91.19 77 GLU A CA 1
ATOM 666 C C . GLU A 1 77 ? 4.462 11.536 -1.713 1.00 91.19 77 GLU A C 1
ATOM 668 O O . GLU A 1 77 ? 3.327 11.060 -1.764 1.00 91.19 77 GLU A O 1
ATOM 673 N N . TRP A 1 78 ? 5.213 11.434 -0.611 1.00 94.38 78 TRP A N 1
ATOM 674 C CA . TRP A 1 78 ? 4.817 10.725 0.604 1.00 94.38 78 TRP A CA 1
ATOM 675 C C . TRP A 1 78 ? 4.257 11.661 1.670 1.00 94.38 78 TRP A C 1
ATOM 677 O O . TRP A 1 78 ? 4.986 12.334 2.405 1.00 94.38 78 TRP A O 1
ATOM 687 N N . GLN A 1 79 ? 2.940 11.628 1.831 1.00 94.25 79 GLN A N 1
ATOM 688 C CA . GLN A 1 79 ? 2.218 12.497 2.750 1.00 94.25 79 GLN A CA 1
ATOM 689 C C . GLN A 1 79 ? 2.024 11.845 4.119 1.00 94.25 79 GLN A C 1
ATOM 691 O O . GLN A 1 79 ? 1.949 10.624 4.252 1.00 94.25 79 GLN A O 1
ATOM 696 N N . TYR A 1 80 ? 1.915 12.661 5.168 1.00 92.44 80 TYR A N 1
ATOM 697 C CA . TYR A 1 80 ? 1.495 12.156 6.473 1.00 92.44 80 TYR A CA 1
ATOM 698 C C . TYR A 1 80 ? 0.033 11.720 6.433 1.00 92.44 80 TYR A C 1
ATOM 700 O O . TYR A 1 80 ? -0.820 12.395 5.856 1.00 92.44 80 TYR A O 1
ATOM 708 N N . LEU A 1 81 ? -0.252 10.600 7.093 1.00 89.31 81 LEU A N 1
ATOM 709 C CA . LEU A 1 81 ? -1.610 10.112 7.265 1.00 89.31 81 LEU A CA 1
ATOM 710 C C . LEU A 1 81 ? -2.336 10.998 8.290 1.00 89.31 81 LEU A C 1
ATOM 712 O O . LEU A 1 81 ? -2.109 10.886 9.495 1.00 89.31 81 LEU A O 1
ATOM 716 N N . ASN A 1 82 ? -3.150 11.929 7.795 1.00 89.38 82 ASN A N 1
ATOM 717 C CA . ASN A 1 82 ? -3.965 12.844 8.594 1.00 89.38 82 ASN A CA 1
ATOM 718 C C . ASN A 1 82 ? -5.434 12.383 8.620 1.00 89.38 82 ASN A C 1
ATOM 720 O O . ASN A 1 82 ? -5.815 11.492 7.865 1.00 89.38 82 ASN A O 1
ATOM 724 N N . ARG A 1 83 ? -6.269 13.010 9.461 1.00 84.19 83 ARG A N 1
ATOM 725 C CA . ARG A 1 83 ? -7.693 12.645 9.597 1.00 84.19 83 ARG A CA 1
ATOM 726 C C . ARG A 1 83 ? -8.460 12.672 8.272 1.00 84.19 83 ARG A C 1
ATOM 728 O O . ARG A 1 83 ? -9.251 11.776 8.024 1.00 84.19 83 ARG A O 1
ATOM 735 N N . ASP A 1 84 ? -8.179 13.639 7.404 1.00 86.94 84 ASP A N 1
ATOM 736 C CA . ASP A 1 84 ? -8.880 13.755 6.120 1.00 86.94 84 ASP A CA 1
ATOM 737 C C . ASP A 1 84 ? -8.605 12.546 5.214 1.00 86.94 84 ASP A C 1
ATOM 739 O O . ASP A 1 84 ? -9.485 12.085 4.493 1.00 86.94 84 ASP A O 1
ATOM 743 N N . VAL A 1 85 ? -7.384 12.007 5.256 1.00 89.00 85 VAL A N 1
ATOM 744 C CA . VAL A 1 85 ? -7.016 10.793 4.514 1.00 89.00 85 VAL A CA 1
ATOM 745 C C . VAL A 1 85 ? -7.574 9.541 5.183 1.00 89.00 85 VAL A C 1
ATOM 747 O O . VAL A 1 85 ? -7.956 8.603 4.494 1.00 89.00 85 VAL A O 1
ATOM 750 N N . GLU A 1 86 ? -7.648 9.518 6.510 1.00 88.38 86 GLU A N 1
ATOM 751 C CA . GLU A 1 86 ? -8.210 8.395 7.269 1.00 88.38 86 GLU A CA 1
ATOM 752 C C . GLU A 1 86 ? -9.664 8.110 6.920 1.00 88.38 86 GLU A C 1
ATOM 754 O O . GLU A 1 86 ? -10.055 6.946 6.837 1.00 88.38 86 GLU A O 1
ATOM 759 N N . ASP A 1 87 ? -10.429 9.171 6.685 1.00 90.81 87 ASP A N 1
ATOM 760 C CA . ASP A 1 87 ? -11.843 9.093 6.343 1.00 90.81 87 ASP A CA 1
ATOM 761 C C . ASP A 1 87 ? -12.073 8.837 4.837 1.00 90.81 87 ASP A C 1
ATOM 763 O O . ASP A 1 87 ? -13.217 8.648 4.414 1.00 90.81 87 ASP A O 1
ATOM 767 N N . LYS A 1 88 ? -11.013 8.784 4.007 1.00 90.69 88 LYS A N 1
ATOM 768 C CA . LYS A 1 88 ? -11.144 8.411 2.588 1.00 90.69 88 LYS A CA 1
ATOM 769 C C . LYS A 1 88 ? -11.621 6.972 2.461 1.00 90.69 88 LYS A C 1
ATOM 771 O O . LYS A 1 88 ? -11.047 6.061 3.057 1.00 90.69 88 LYS A O 1
ATOM 776 N N . ILE A 1 89 ? -12.639 6.786 1.626 1.00 91.25 89 ILE A N 1
ATOM 777 C CA . ILE A 1 89 ? -13.159 5.479 1.230 1.00 91.25 89 ILE A CA 1
ATOM 778 C C . ILE A 1 89 ? -12.398 5.016 -0.008 1.00 91.25 89 ILE A C 1
ATOM 780 O O . ILE A 1 89 ? -12.316 5.758 -0.985 1.00 91.25 89 ILE A O 1
ATOM 784 N N . ILE A 1 90 ? -11.887 3.789 0.037 1.00 90.56 90 ILE A N 1
ATOM 785 C CA . ILE A 1 90 ? -11.248 3.120 -1.099 1.00 90.56 90 ILE A CA 1
ATOM 786 C C . ILE A 1 90 ? -12.064 1.882 -1.455 1.00 90.56 90 ILE A C 1
ATOM 788 O O . ILE A 1 90 ? -12.560 1.191 -0.561 1.00 90.56 90 ILE A O 1
ATOM 792 N N . ASP A 1 91 ? -12.212 1.627 -2.754 1.00 92.69 91 ASP A N 1
ATOM 793 C CA . ASP A 1 91 ? -12.812 0.407 -3.289 1.00 92.69 91 ASP A CA 1
ATOM 794 C C . ASP A 1 91 ? -11.709 -0.631 -3.532 1.00 92.69 91 ASP A C 1
ATOM 796 O O . ASP A 1 91 ? -10.902 -0.509 -4.451 1.00 92.69 91 ASP A O 1
ATOM 800 N N . ILE A 1 92 ? -11.600 -1.594 -2.622 1.00 91.81 92 ILE A N 1
ATOM 801 C CA . ILE A 1 92 ? -10.437 -2.467 -2.485 1.00 91.81 92 ILE A CA 1
ATOM 802 C C . ILE A 1 92 ? -10.673 -3.772 -3.240 1.00 91.81 92 ILE A C 1
ATOM 804 O O . ILE A 1 92 ? -11.579 -4.532 -2.897 1.00 91.81 92 ILE A O 1
ATOM 808 N N . ASP A 1 93 ? -9.779 -4.094 -4.176 1.00 92.31 93 ASP A N 1
ATOM 809 C CA . ASP A 1 93 ? -9.708 -5.430 -4.773 1.00 92.31 93 ASP A CA 1
ATOM 810 C C . ASP A 1 93 ? -8.851 -6.366 -3.904 1.00 92.31 93 ASP A C 1
ATOM 812 O O . ASP A 1 93 ? -9.256 -7.478 -3.543 1.00 92.31 93 ASP A O 1
ATOM 816 N N . VAL A 1 94 ? -7.657 -5.911 -3.501 1.00 92.94 94 VAL A N 1
ATOM 817 C CA . VAL A 1 94 ? -6.727 -6.714 -2.694 1.00 92.94 94 VAL A CA 1
ATOM 818 C C . VAL A 1 94 ? -6.036 -5.879 -1.620 1.00 92.94 94 VAL A C 1
ATOM 820 O O . VAL A 1 94 ? -5.520 -4.800 -1.887 1.00 92.94 94 VAL A O 1
ATOM 823 N N . LEU A 1 95 ? -5.948 -6.429 -0.407 1.00 93.19 95 LEU A N 1
ATOM 824 C CA . LEU A 1 95 ? -5.173 -5.872 0.701 1.00 93.19 95 LEU A CA 1
ATOM 825 C C . LEU A 1 95 ? -4.050 -6.832 1.113 1.00 93.19 95 LEU A C 1
ATOM 827 O O . LEU A 1 95 ? -4.289 -8.023 1.334 1.00 93.19 95 LEU A O 1
ATOM 831 N N . PHE A 1 96 ? -2.844 -6.294 1.287 1.00 94.25 96 PHE A N 1
ATOM 832 C CA . PHE A 1 96 ? -1.740 -6.957 1.977 1.00 94.25 96 PHE A CA 1
ATOM 833 C C . PHE A 1 96 ? -1.289 -6.147 3.191 1.00 94.25 96 PHE A C 1
ATOM 835 O O . PHE A 1 96 ? -1.237 -4.918 3.136 1.00 94.25 96 PHE A O 1
ATOM 842 N N . ILE A 1 97 ? -0.918 -6.847 4.261 1.00 93.56 97 ILE A N 1
ATOM 843 C CA . ILE A 1 97 ? -0.339 -6.285 5.483 1.00 93.56 97 ILE A CA 1
ATOM 844 C C . ILE A 1 97 ? 0.986 -7.004 5.719 1.00 93.56 97 ILE A C 1
ATOM 846 O O . ILE A 1 97 ? 0.998 -8.221 5.886 1.00 93.56 97 ILE A O 1
ATOM 850 N N . ASP A 1 98 ? 2.097 -6.272 5.670 1.00 93.50 98 ASP A N 1
ATOM 851 C CA . ASP A 1 98 ? 3.459 -6.823 5.774 1.00 93.50 98 ASP A CA 1
ATOM 852 C C . ASP A 1 98 ? 3.702 -8.005 4.812 1.00 93.50 98 ASP A C 1
ATOM 854 O O . ASP A 1 98 ? 4.374 -8.989 5.122 1.00 93.50 98 ASP A O 1
ATOM 858 N N . GLY A 1 99 ? 3.117 -7.908 3.614 1.00 93.88 99 GLY A N 1
ATOM 859 C CA . GLY A 1 99 ? 3.220 -8.912 2.557 1.00 93.88 99 GLY A CA 1
ATOM 860 C C . GLY A 1 99 ? 2.277 -10.105 2.686 1.00 93.88 99 GLY A C 1
ATOM 861 O O . GLY A 1 99 ? 2.206 -10.914 1.760 1.00 93.88 99 GLY A O 1
ATOM 862 N N . GLU A 1 100 ? 1.518 -10.211 3.774 1.00 93.44 100 GLU A N 1
ATOM 863 C CA . GLU A 1 100 ? 0.491 -11.237 3.941 1.00 93.44 100 GLU A CA 1
ATOM 864 C C . GLU A 1 100 ? -0.849 -10.737 3.407 1.00 93.44 100 GLU A C 1
ATOM 866 O O . GLU A 1 100 ? -1.280 -9.625 3.713 1.00 93.44 100 GLU A O 1
ATOM 871 N N . LYS A 1 101 ? -1.522 -11.548 2.582 1.00 92.75 101 LYS A N 1
ATOM 872 C CA . LYS A 1 101 ? -2.845 -11.189 2.062 1.00 92.75 101 LYS A CA 1
ATOM 873 C C . LYS A 1 101 ? -3.842 -11.190 3.220 1.00 92.75 101 LYS A C 1
ATOM 875 O O . LYS A 1 101 ? -4.045 -12.230 3.841 1.00 92.75 101 LYS A O 1
ATOM 880 N N . ALA A 1 102 ? -4.486 -10.055 3.460 1.00 90.31 102 ALA A N 1
ATOM 881 C CA . ALA A 1 102 ? -5.534 -9.944 4.461 1.00 90.31 102 ALA A CA 1
ATOM 882 C C . ALA A 1 102 ? -6.879 -10.407 3.888 1.00 90.31 102 ALA A C 1
ATOM 884 O O . ALA A 1 102 ? -7.186 -10.185 2.711 1.00 90.31 102 ALA A O 1
ATOM 885 N N . GLU A 1 103 ? -7.691 -11.045 4.729 1.00 85.62 103 GLU A N 1
ATOM 886 C CA . GLU A 1 103 ? -9.089 -11.299 4.403 1.00 85.62 103 GLU A CA 1
ATOM 887 C C . GLU A 1 103 ? -9.898 -10.025 4.624 1.00 85.62 103 GLU A C 1
ATOM 889 O O . GLU A 1 103 ? -9.808 -9.371 5.663 1.00 85.62 103 GLU A O 1
ATOM 894 N N . LEU A 1 104 ? -10.683 -9.668 3.616 1.00 78.00 104 LEU A N 1
ATOM 895 C CA . LEU A 1 104 ? -11.605 -8.553 3.683 1.00 78.00 104 LEU A CA 1
ATOM 896 C C . LEU A 1 104 ? -12.993 -9.129 3.987 1.00 78.00 104 LEU A C 1
ATOM 898 O O . LEU A 1 104 ? -13.683 -9.598 3.084 1.00 78.00 104 LEU A O 1
ATOM 902 N N . SER A 1 105 ? -13.348 -9.163 5.273 1.00 65.81 105 SER A N 1
ATOM 903 C CA . SER A 1 105 ? -14.683 -9.531 5.770 1.00 65.81 105 SER A CA 1
ATOM 904 C C . SER A 1 105 ? -15.590 -8.322 5.972 1.00 65.81 105 SER A C 1
ATOM 906 O O . SER A 1 105 ? -15.061 -7.220 6.293 1.00 65.81 105 SER A O 1
#

pLDDT: mean 88.97, std 9.1, range [53.69, 96.12]

Sequence (105 aa):
MVDIKKTIKDIVEYRSKEKCYLIYDVEGDFFIIYGSKWRIVEGESLYEILFSFLKDKRRWSFTEKRIIRDRDDNLEEWQYLNRDVEDKIIDIDVLFIDGEKAELS